Protein AF-A0A2E7UDS7-F1 (afdb_monomer_lite)

Secondary structure (DSSP, 8-state):
------S--HHHHHHHHHHHHHHHHHHHHS-----HHHHHHHHHHGGG-GGGHHHHHHHHHT------SHHHHHHHHHHHHHHHHHTTS---

pLDDT: mean 84.94, std 15.42, range [41.19, 97.12]

Radius of gyration: 15.14 Å; chains: 1; bounding box: 40×30×42 Å

Sequence (92 aa):
MKRFSHDEEPSARYFAYARLMNYLRTEIQDGADGFGPLWAATVRELRNYPEFADLTVLYLEEVTVTGTNKFDRVMEQELRETETFLLGLKND

Structure (mmCIF, N/CA/C/O backbone):
data_AF-A0A2E7UDS7-F1
#
_entry.id   AF-A0A2E7UDS7-F1
#
loop_
_atom_site.group_PDB
_atom_site.id
_atom_site.type_symbol
_atom_site.label_atom_id
_atom_site.label_alt_id
_atom_site.label_comp_id
_atom_site.label_asym_id
_atom_site.label_entity_id
_atom_site.label_seq_id
_atom_site.pdbx_PDB_ins_code
_atom_site.Cartn_x
_atom_site.Cartn_y
_atom_site.Cartn_z
_atom_site.occupancy
_atom_site.B_iso_or_equiv
_atom_site.auth_seq_id
_atom_site.auth_comp_id
_atom_site.auth_asym_id
_atom_site.auth_atom_id
_atom_site.pdbx_PDB_model_num
ATOM 1 N N . MET A 1 1 ? 23.620 15.384 -30.414 1.00 42.50 1 MET A N 1
ATOM 2 C CA . MET A 1 1 ? 22.697 15.251 -29.266 1.00 42.50 1 MET A CA 1
ATOM 3 C C . MET A 1 1 ? 21.630 14.236 -29.664 1.00 42.50 1 MET A C 1
ATOM 5 O O . MET A 1 1 ? 20.818 14.534 -30.530 1.00 42.50 1 MET A O 1
ATOM 9 N N . LYS A 1 2 ? 21.741 12.990 -29.189 1.00 41.19 2 LYS A N 1
ATOM 10 C CA . LYS A 1 2 ? 20.829 11.895 -29.560 1.00 41.19 2 LYS A CA 1
ATOM 11 C C . LYS A 1 2 ? 19.517 12.108 -28.795 1.00 41.19 2 LYS A C 1
ATOM 13 O O . LYS A 1 2 ? 19.547 12.164 -27.572 1.00 41.19 2 LYS A O 1
ATOM 18 N N . ARG A 1 3 ? 18.398 12.293 -29.502 1.00 48.03 3 ARG A N 1
ATOM 19 C CA . ARG A 1 3 ? 17.060 12.254 -28.897 1.00 48.03 3 ARG A CA 1
ATOM 20 C C . ARG A 1 3 ? 16.784 10.797 -28.540 1.00 48.03 3 ARG A C 1
ATOM 22 O O . ARG A 1 3 ? 16.614 9.984 -29.443 1.00 48.03 3 ARG A O 1
ATOM 29 N N . PHE A 1 4 ? 16.837 10.469 -27.256 1.00 47.47 4 PHE A N 1
ATOM 30 C CA . PHE A 1 4 ? 16.347 9.187 -26.765 1.00 47.47 4 PHE A CA 1
ATOM 31 C C . PHE A 1 4 ? 14.818 9.211 -26.845 1.00 47.47 4 PHE A C 1
ATOM 33 O O . PHE A 1 4 ? 14.200 10.209 -26.464 1.00 47.47 4 PHE A O 1
ATOM 40 N N . SER A 1 5 ? 14.227 8.168 -27.432 1.00 49.78 5 SER A N 1
ATOM 41 C CA . SER A 1 5 ? 12.785 7.950 -27.366 1.00 49.78 5 SER A CA 1
ATOM 42 C C . SER A 1 5 ? 12.391 7.776 -25.901 1.00 49.78 5 SER A C 1
ATOM 44 O O . SER A 1 5 ? 13.148 7.230 -25.103 1.00 49.78 5 SER A O 1
ATOM 46 N N . HIS A 1 6 ? 11.230 8.309 -25.542 1.00 48.09 6 HIS A N 1
ATOM 47 C CA . HIS A 1 6 ? 10.705 8.400 -24.179 1.00 48.09 6 HIS A CA 1
ATOM 48 C C . HIS A 1 6 ? 10.152 7.057 -23.662 1.00 48.09 6 HIS A C 1
ATOM 50 O O . HIS A 1 6 ? 9.286 7.038 -22.792 1.00 48.09 6 HIS A O 1
ATOM 56 N N . ASP A 1 7 ? 10.628 5.946 -24.222 1.00 46.75 7 ASP A N 1
ATOM 57 C CA . ASP A 1 7 ? 10.177 4.601 -23.889 1.00 46.75 7 ASP A CA 1
ATOM 58 C C . ASP A 1 7 ? 10.956 4.128 -22.655 1.00 46.75 7 ASP A C 1
ATOM 60 O O . ASP A 1 7 ? 12.031 3.542 -22.748 1.00 46.75 7 ASP A O 1
ATOM 64 N N . GLU A 1 8 ? 10.407 4.517 -21.502 1.00 54.22 8 GLU A N 1
ATOM 65 C CA . GLU A 1 8 ? 10.522 3.872 -20.191 1.00 54.22 8 GLU A CA 1
ATOM 66 C C . GLU A 1 8 ? 11.942 3.490 -19.747 1.00 54.22 8 GLU A C 1
ATOM 68 O O . GLU A 1 8 ? 12.359 2.335 -19.816 1.00 54.22 8 GLU A O 1
ATOM 73 N N . GLU A 1 9 ? 12.675 4.449 -19.168 1.00 59.16 9 GLU A N 1
ATOM 74 C CA . GLU A 1 9 ? 13.799 4.079 -18.307 1.00 59.16 9 GLU A CA 1
ATOM 75 C C . GLU A 1 9 ? 13.262 3.230 -17.135 1.00 59.16 9 GLU A C 1
ATOM 77 O O . GLU A 1 9 ? 12.411 3.718 -16.383 1.00 59.16 9 GLU A O 1
ATOM 82 N N . PRO A 1 10 ? 13.764 1.999 -16.907 1.00 60.12 10 PRO A N 1
ATOM 83 C CA . PRO A 1 10 ? 13.336 1.151 -15.787 1.00 60.12 10 PRO A CA 1
ATOM 84 C C . PRO A 1 10 ? 13.429 1.844 -14.415 1.00 60.12 10 PRO A C 1
ATOM 86 O O . PRO A 1 10 ? 12.685 1.530 -13.486 1.00 60.12 10 PRO A O 1
ATOM 89 N N . SER A 1 11 ? 14.312 2.840 -14.296 1.00 81.00 11 SER A N 1
ATOM 90 C CA . SER A 1 11 ? 14.452 3.701 -13.121 1.00 81.00 11 SER A CA 1
ATOM 91 C C . SER A 1 11 ? 13.196 4.537 -12.840 1.00 81.00 11 SER A C 1
ATOM 93 O O . SER A 1 11 ? 12.843 4.731 -11.678 1.00 81.00 11 SER A O 1
ATOM 95 N N . ALA A 1 12 ? 12.488 5.013 -13.867 1.00 87.88 12 ALA A N 1
ATOM 96 C CA . ALA A 1 12 ? 11.343 5.906 -13.714 1.00 87.88 12 ALA A CA 1
ATOM 97 C C . ALA A 1 12 ? 10.154 5.203 -13.047 1.00 87.88 12 ALA A C 1
ATOM 99 O O . ALA A 1 12 ? 9.553 5.764 -12.126 1.00 87.88 12 ALA A O 1
ATOM 100 N N . ARG A 1 13 ? 9.861 3.963 -13.464 1.00 92.38 13 ARG A N 1
ATOM 101 C CA . ARG A 1 13 ? 8.809 3.129 -12.861 1.00 92.38 13 ARG A CA 1
ATOM 102 C C . ARG A 1 13 ? 9.138 2.773 -11.416 1.00 92.38 13 ARG A C 1
ATOM 104 O O . ARG A 1 13 ? 8.296 2.965 -10.543 1.00 92.38 13 ARG A O 1
ATOM 111 N N . TYR A 1 14 ? 10.385 2.379 -11.147 1.00 93.44 14 TYR A N 1
ATOM 112 C CA . TYR A 1 14 ? 10.866 2.148 -9.783 1.00 93.44 14 TYR A CA 1
ATOM 113 C C . TYR A 1 14 ? 10.667 3.379 -8.886 1.00 93.44 14 TYR A C 1
ATOM 115 O O . TYR A 1 14 ? 10.109 3.269 -7.797 1.00 93.44 14 TYR A O 1
ATOM 123 N N . PHE A 1 15 ? 11.066 4.573 -9.340 1.00 94.56 15 PHE A N 1
ATOM 124 C CA . PHE A 1 15 ? 10.888 5.791 -8.546 1.00 94.56 15 PHE A CA 1
ATOM 125 C C . PHE A 1 15 ? 9.420 6.194 -8.388 1.00 94.56 15 PHE A C 1
ATOM 127 O O . PHE A 1 15 ? 9.068 6.792 -7.372 1.00 94.56 15 PHE A O 1
ATOM 134 N N . ALA A 1 16 ? 8.560 5.895 -9.364 1.00 95.62 16 ALA A N 1
ATOM 135 C CA . ALA A 1 16 ? 7.123 6.111 -9.236 1.00 95.62 16 ALA A CA 1
ATOM 136 C C . ALA A 1 16 ? 6.522 5.201 -8.159 1.00 95.62 16 ALA A C 1
ATOM 138 O O . ALA A 1 16 ? 5.914 5.715 -7.223 1.00 95.62 16 ALA A O 1
ATOM 139 N N . TYR A 1 17 ? 6.807 3.899 -8.215 1.00 96.44 17 TYR A N 1
ATOM 140 C CA . TYR A 1 17 ? 6.424 2.937 -7.182 1.00 96.44 17 TYR A CA 1
ATOM 141 C C . TYR A 1 17 ? 6.943 3.339 -5.792 1.00 96.44 17 TYR A C 1
ATOM 143 O O . TYR A 1 17 ? 6.179 3.414 -4.831 1.00 96.44 17 TYR A O 1
ATOM 151 N N . ALA A 1 18 ? 8.225 3.703 -5.686 1.00 95.69 18 ALA A N 1
ATOM 152 C CA . ALA A 1 18 ? 8.834 4.114 -4.422 1.00 95.69 18 ALA A CA 1
ATOM 153 C C . ALA A 1 18 ? 8.146 5.342 -3.799 1.00 95.69 18 ALA A C 1
ATOM 155 O O . ALA A 1 18 ? 8.056 5.442 -2.576 1.00 95.69 18 ALA A O 1
ATOM 156 N N . ARG A 1 19 ? 7.635 6.277 -4.615 1.00 95.88 19 ARG A N 1
ATOM 157 C CA . ARG A 1 19 ? 6.852 7.419 -4.115 1.00 95.88 19 ARG A CA 1
ATOM 158 C C . ARG A 1 19 ? 5.519 6.981 -3.508 1.00 95.88 19 ARG A C 1
ATOM 160 O O . ARG A 1 19 ? 5.165 7.510 -2.458 1.00 95.88 19 ARG A O 1
ATOM 167 N N . LEU A 1 20 ? 4.823 6.020 -4.121 1.00 96.12 20 LEU A N 1
ATOM 168 C CA . LEU A 1 20 ? 3.566 5.477 -3.589 1.00 96.12 20 LEU A CA 1
ATOM 169 C C . LEU A 1 20 ? 3.808 4.779 -2.246 1.00 96.12 20 LEU A C 1
ATOM 171 O O . LEU A 1 20 ? 3.151 5.097 -1.259 1.00 96.12 20 LEU A O 1
ATOM 175 N N . MET A 1 21 ? 4.817 3.907 -2.183 1.00 95.88 21 MET A N 1
ATOM 176 C CA . MET A 1 21 ? 5.171 3.187 -0.955 1.00 95.88 21 MET A CA 1
ATOM 177 C C . MET A 1 21 ? 5.604 4.125 0.172 1.00 95.88 21 MET A C 1
ATOM 179 O O . MET A 1 21 ? 5.198 3.944 1.317 1.00 95.88 21 MET A O 1
ATOM 183 N N . ASN A 1 22 ? 6.399 5.154 -0.139 1.00 93.62 22 ASN A N 1
ATOM 184 C CA . ASN A 1 22 ? 6.798 6.148 0.857 1.00 93.62 22 ASN A CA 1
ATOM 185 C C . ASN A 1 22 ? 5.599 6.930 1.392 1.00 93.62 22 ASN A C 1
ATOM 187 O O . ASN A 1 22 ? 5.523 7.133 2.599 1.00 93.62 22 ASN A O 1
ATOM 191 N N . TYR A 1 23 ? 4.662 7.330 0.527 1.00 92.88 23 TYR A N 1
ATOM 192 C CA . TYR A 1 23 ? 3.433 7.985 0.968 1.00 92.88 23 TYR A CA 1
ATOM 193 C C . TYR A 1 23 ? 2.634 7.082 1.920 1.00 92.88 23 TYR A C 1
ATOM 195 O O . TYR A 1 23 ? 2.351 7.494 3.041 1.00 92.88 23 TYR A O 1
ATOM 203 N N . LEU A 1 24 ? 2.353 5.834 1.526 1.00 92.31 24 LEU A N 1
ATOM 204 C CA . LEU A 1 24 ? 1.596 4.891 2.361 1.00 92.31 24 LEU A CA 1
ATOM 205 C C . LEU A 1 24 ? 2.284 4.637 3.710 1.00 92.31 24 LEU A C 1
ATOM 207 O O . LEU A 1 24 ? 1.635 4.669 4.756 1.00 92.31 24 LEU A O 1
ATOM 211 N N . ARG A 1 25 ? 3.610 4.448 3.703 1.00 91.25 25 ARG A N 1
ATOM 212 C CA . ARG A 1 25 ? 4.409 4.262 4.920 1.00 91.25 25 ARG A CA 1
ATOM 213 C C . ARG A 1 25 ? 4.329 5.475 5.841 1.00 91.25 25 ARG A C 1
ATOM 215 O O . ARG A 1 25 ? 4.154 5.290 7.040 1.00 91.25 25 ARG A O 1
ATOM 222 N N . THR A 1 26 ? 4.474 6.684 5.305 1.00 89.38 26 THR A N 1
ATOM 223 C CA . THR A 1 26 ? 4.408 7.924 6.087 1.00 89.38 26 THR A CA 1
ATOM 224 C C . THR A 1 26 ? 3.029 8.114 6.713 1.00 89.38 26 THR A 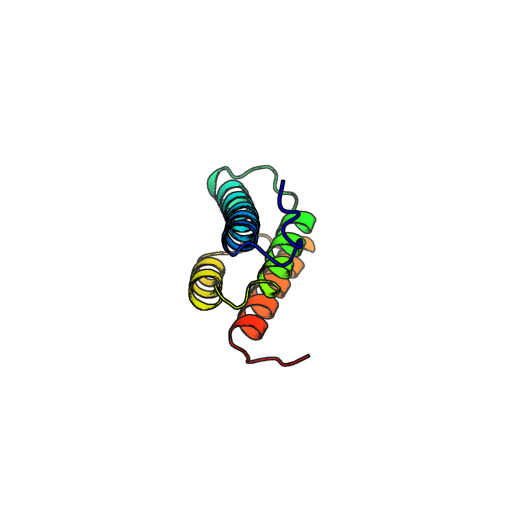C 1
ATOM 226 O O . THR A 1 26 ? 2.956 8.389 7.906 1.00 89.38 26 THR A O 1
ATOM 229 N N . GLU A 1 27 ? 1.947 7.884 5.964 1.00 87.31 27 GLU A N 1
ATOM 230 C CA . GLU A 1 27 ? 0.585 8.009 6.506 1.00 87.31 27 GLU A CA 1
ATOM 231 C C . GLU A 1 27 ? 0.340 7.036 7.674 1.00 87.31 27 GLU A C 1
ATOM 233 O O . GLU A 1 27 ? -0.285 7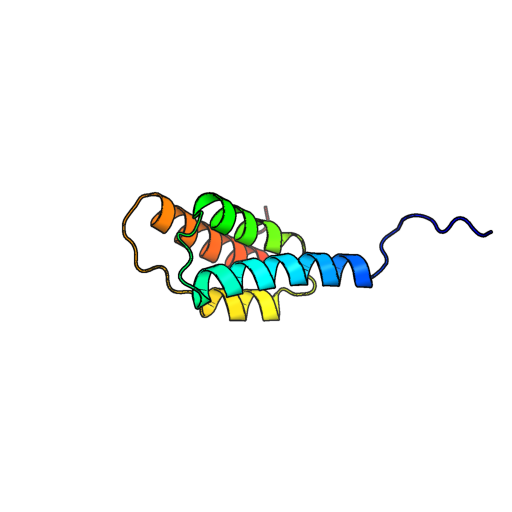.412 8.663 1.00 87.31 27 GLU A O 1
ATOM 238 N N . ILE A 1 28 ? 0.872 5.807 7.603 1.00 82.69 28 ILE A N 1
ATOM 239 C CA . ILE A 1 28 ? 0.743 4.811 8.682 1.00 82.69 28 ILE A CA 1
ATOM 240 C C . ILE A 1 28 ? 1.635 5.149 9.885 1.00 82.69 28 ILE A C 1
ATOM 242 O O . ILE A 1 28 ? 1.196 5.026 11.027 1.00 82.69 28 ILE A O 1
ATOM 246 N N . GLN A 1 29 ? 2.896 5.527 9.653 1.00 82.56 29 GLN A N 1
ATOM 247 C CA . GLN A 1 29 ? 3.875 5.727 10.729 1.00 82.56 29 GLN A CA 1
ATOM 248 C C . GLN A 1 29 ? 3.659 7.022 11.500 1.00 82.56 29 GLN A C 1
ATOM 250 O O . GLN A 1 29 ? 3.751 7.025 12.728 1.00 82.56 29 GLN A O 1
ATOM 255 N N . ASP A 1 30 ? 3.381 8.108 10.789 1.00 77.69 30 ASP A N 1
ATOM 256 C CA . ASP A 1 30 ? 3.330 9.433 11.398 1.00 77.69 30 ASP A CA 1
ATOM 257 C C . ASP A 1 30 ? 1.933 9.752 11.941 1.00 77.69 30 ASP A C 1
ATOM 259 O O . ASP A 1 30 ? 1.739 10.806 12.548 1.00 77.69 30 ASP A O 1
ATOM 263 N N . GLY A 1 31 ? 0.962 8.844 11.746 1.00 63.91 31 GLY A N 1
ATOM 264 C CA . GLY A 1 31 ? -0.423 9.032 12.174 1.00 63.91 31 GLY A CA 1
ATOM 265 C C . GLY A 1 31 ? -0.990 10.350 11.660 1.00 63.91 31 GLY A C 1
ATOM 266 O O . GLY A 1 31 ? -1.763 10.998 12.366 1.00 63.91 31 GLY A O 1
ATOM 267 N N . ALA A 1 32 ? -0.535 10.780 10.477 1.00 62.47 32 ALA A N 1
ATOM 268 C CA . ALA A 1 32 ? -0.999 12.005 9.857 1.00 62.47 32 ALA A CA 1
ATOM 269 C C . ALA A 1 32 ? -2.528 11.947 9.765 1.00 62.47 32 ALA A C 1
ATOM 271 O O . ALA A 1 32 ? -3.095 10.867 9.592 1.00 62.47 32 ALA A O 1
ATOM 272 N N . ASP A 1 33 ? -3.195 13.104 9.825 1.00 61.62 33 ASP A N 1
ATOM 273 C CA . ASP A 1 33 ? -4.661 13.228 9.716 1.00 61.62 33 ASP A CA 1
ATOM 274 C C . ASP A 1 33 ? -5.244 12.664 8.399 1.00 61.62 33 ASP A C 1
ATOM 276 O O . ASP A 1 33 ? -6.437 12.809 8.140 1.00 61.62 33 ASP A O 1
ATOM 280 N N . GLY A 1 34 ? -4.412 12.027 7.568 1.00 64.75 34 GLY A N 1
ATOM 281 C CA . GLY A 1 34 ? -4.768 10.817 6.847 1.00 64.75 34 GLY A CA 1
ATOM 282 C C . GLY A 1 34 ? -5.901 11.047 5.878 1.00 64.75 34 GLY A C 1
ATOM 283 O O . GLY A 1 34 ? -7.074 10.837 6.198 1.00 64.75 34 GLY A O 1
ATOM 284 N N . PHE A 1 35 ? -5.574 11.454 4.654 1.00 79.62 35 PHE A N 1
ATOM 285 C CA . PHE A 1 35 ? -6.609 11.632 3.646 1.00 79.62 35 PHE A CA 1
ATOM 286 C C . PHE A 1 35 ? -7.014 10.264 3.081 1.00 79.62 35 PHE A C 1
ATOM 288 O O . PHE A 1 35 ? -6.561 9.859 2.014 1.00 79.62 35 PHE A O 1
ATOM 295 N N . GLY A 1 36 ? -7.896 9.558 3.800 1.00 83.25 36 GLY A N 1
ATOM 296 C CA . GLY A 1 36 ? -8.375 8.208 3.467 1.00 83.25 36 GLY A CA 1
ATOM 297 C C . GLY A 1 36 ? -8.737 7.983 1.987 1.00 83.25 36 GLY A C 1
ATOM 298 O O . GLY A 1 36 ? -8.362 6.951 1.434 1.00 83.25 36 GLY A O 1
ATOM 299 N N . PRO A 1 37 ? -9.385 8.936 1.284 1.00 87.31 37 PRO A N 1
ATOM 300 C CA . PRO A 1 37 ? -9.592 8.843 -0.162 1.00 87.31 37 PRO A CA 1
ATOM 301 C C . PRO A 1 37 ? -8.306 8.763 -0.996 1.00 87.31 37 PRO A C 1
ATOM 303 O O . PRO A 1 37 ? -8.244 7.977 -1.940 1.00 87.31 37 PRO A O 1
ATOM 306 N N . LEU A 1 38 ? -7.288 9.568 -0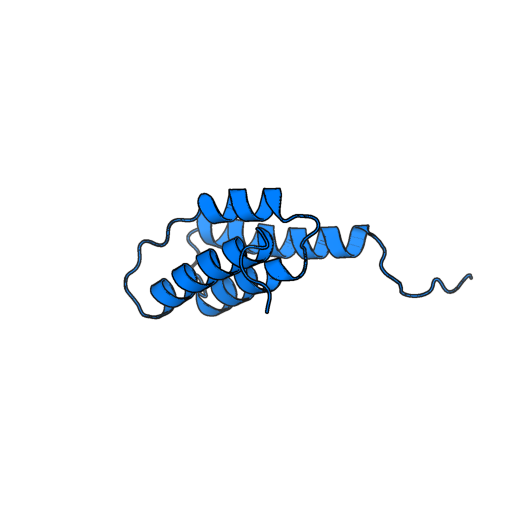.678 1.00 89.62 38 LEU A N 1
ATOM 307 C CA . LEU A 1 38 ? -5.997 9.527 -1.369 1.00 89.62 38 LEU A CA 1
ATOM 308 C C . LEU A 1 38 ? -5.226 8.261 -1.013 1.00 89.62 38 LEU A C 1
ATOM 310 O O . LEU A 1 38 ? -4.604 7.669 -1.891 1.00 89.62 38 LEU A O 1
ATOM 314 N N . TRP A 1 39 ? -5.324 7.805 0.233 1.00 91.06 39 TRP A N 1
ATOM 315 C CA . TRP A 1 39 ? -4.767 6.525 0.649 1.00 91.06 39 TRP A CA 1
ATOM 316 C C . TRP A 1 39 ? -5.359 5.367 -0.168 1.00 91.06 39 TRP A C 1
ATOM 318 O O . TRP A 1 39 ? -4.625 4.629 -0.822 1.00 91.06 39 TRP A O 1
ATOM 328 N N . ALA A 1 40 ? -6.690 5.291 -0.253 1.00 92.56 40 ALA A N 1
ATOM 329 C CA . ALA A 1 40 ? -7.402 4.297 -1.057 1.00 92.56 40 ALA A CA 1
ATOM 330 C C . ALA A 1 40 ? -7.035 4.374 -2.553 1.00 92.56 40 ALA A C 1
ATOM 332 O O . ALA A 1 40 ? -6.772 3.353 -3.189 1.00 92.56 40 ALA A O 1
ATOM 333 N N . ALA A 1 41 ? -6.960 5.583 -3.120 1.00 94.25 41 ALA A N 1
ATOM 334 C CA . ALA A 1 41 ? -6.527 5.779 -4.503 1.00 94.25 41 ALA A CA 1
ATOM 335 C C . ALA A 1 41 ? -5.073 5.331 -4.729 1.00 94.25 41 ALA A C 1
ATOM 337 O O . ALA A 1 41 ? -4.766 4.751 -5.767 1.00 94.25 41 ALA A O 1
ATOM 338 N N . THR A 1 42 ? -4.196 5.558 -3.750 1.00 95.69 42 THR A N 1
ATOM 339 C CA . THR A 1 42 ? -2.790 5.149 -3.819 1.00 95.69 42 THR A CA 1
ATOM 340 C C . THR A 1 42 ? -2.655 3.630 -3.780 1.00 95.69 42 THR A C 1
ATOM 342 O O . THR A 1 42 ? -1.906 3.072 -4.575 1.00 95.69 42 THR A O 1
ATOM 345 N N . VAL A 1 43 ? -3.425 2.945 -2.928 1.00 96.50 43 VAL A N 1
ATOM 346 C CA . VAL A 1 43 ? -3.470 1.473 -2.906 1.00 96.50 43 VAL A CA 1
ATOM 347 C C . VAL A 1 43 ? -3.977 0.904 -4.228 1.00 96.50 43 VAL A C 1
ATOM 349 O O . VAL A 1 43 ? -3.448 -0.094 -4.712 1.00 96.50 43 VAL A O 1
ATOM 352 N N . ARG A 1 44 ? -4.967 1.541 -4.859 1.00 96.50 44 ARG A N 1
ATOM 353 C CA . ARG A 1 44 ? -5.437 1.130 -6.187 1.00 96.50 44 ARG A CA 1
ATOM 354 C C . ARG A 1 44 ? -4.359 1.291 -7.261 1.00 96.50 44 ARG A C 1
ATOM 356 O O . ARG A 1 44 ? -4.219 0.420 -8.115 1.00 96.50 44 ARG A O 1
ATOM 363 N N . GLU A 1 45 ? -3.593 2.377 -7.208 1.00 97.12 45 GLU A N 1
ATOM 364 C CA . GLU A 1 45 ? -2.527 2.682 -8.172 1.00 97.12 45 GLU A CA 1
ATOM 365 C C . GLU A 1 45 ? -1.401 1.633 -8.164 1.00 97.12 45 GLU A C 1
ATOM 367 O O . GLU A 1 45 ? -0.775 1.394 -9.196 1.00 97.12 45 GLU A O 1
ATOM 372 N N . LEU A 1 46 ? -1.180 0.935 -7.044 1.00 97.12 46 LEU A N 1
ATOM 373 C CA . LEU A 1 46 ? -0.186 -0.143 -6.956 1.00 97.12 46 LEU A CA 1
ATOM 374 C C . LEU A 1 46 ? -0.444 -1.288 -7.954 1.00 97.12 46 LEU A C 1
ATOM 376 O O . LEU A 1 46 ? 0.503 -1.951 -8.374 1.00 97.12 46 LEU A O 1
ATOM 380 N N . ARG A 1 47 ? -1.692 -1.472 -8.414 1.00 96.50 47 ARG A N 1
ATOM 381 C CA . ARG A 1 47 ? -2.055 -2.449 -9.461 1.00 96.50 47 ARG A CA 1
ATOM 382 C C . ARG A 1 47 ? -1.315 -2.205 -10.783 1.00 96.50 47 ARG A C 1
ATOM 384 O O . ARG A 1 47 ? -1.122 -3.143 -11.549 1.00 96.50 47 ARG A O 1
ATOM 391 N N . ASN A 1 48 ? -0.856 -0.976 -11.036 1.00 96.06 48 ASN A N 1
ATOM 392 C CA . ASN A 1 48 ? -0.100 -0.621 -12.240 1.00 96.06 48 ASN A CA 1
ATOM 393 C C . ASN A 1 48 ? 1.371 -1.068 -12.205 1.00 96.06 48 ASN A C 1
ATOM 395 O O . ASN A 1 48 ? 2.078 -0.853 -13.192 1.00 96.06 48 ASN A O 1
ATOM 399 N N . TYR A 1 49 ? 1.838 -1.675 -11.107 1.00 95.94 49 TYR A N 1
ATOM 400 C CA . TYR A 1 49 ? 3.227 -2.110 -10.918 1.00 95.94 49 TYR A CA 1
ATOM 401 C C . TYR A 1 49 ? 3.328 -3.613 -10.586 1.00 95.94 49 TYR A C 1
ATOM 403 O O . TYR A 1 49 ? 3.854 -3.980 -9.530 1.00 95.94 49 TYR A O 1
ATOM 411 N N . PRO A 1 50 ? 2.834 -4.508 -11.466 1.00 94.25 50 PRO A N 1
ATOM 412 C CA . PRO A 1 50 ? 2.834 -5.953 -11.220 1.00 94.25 50 PRO A CA 1
ATOM 413 C C . PRO A 1 50 ? 4.244 -6.541 -11.059 1.00 94.25 50 PRO A C 1
ATOM 415 O O . PRO A 1 50 ? 4.405 -7.581 -10.427 1.00 94.25 50 PRO A O 1
ATOM 418 N N . GLU A 1 51 ? 5.286 -5.873 -11.564 1.00 94.19 51 GLU A N 1
ATOM 419 C CA . GLU A 1 51 ? 6.683 -6.266 -11.354 1.00 94.19 51 GLU A CA 1
ATOM 420 C C . GLU A 1 51 ? 7.127 -6.235 -9.875 1.00 94.19 51 GLU A C 1
ATOM 422 O O . GLU A 1 51 ? 8.155 -6.81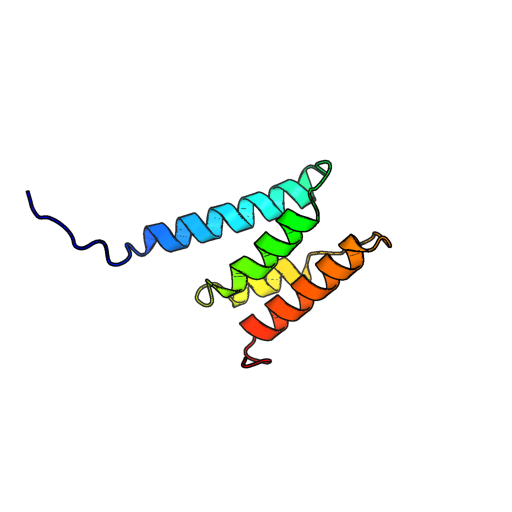9 -9.534 1.00 94.19 51 GLU A O 1
ATOM 427 N N . PHE A 1 52 ? 6.355 -5.583 -8.997 1.00 96.06 52 PHE A N 1
ATOM 428 C CA . PHE A 1 52 ? 6.588 -5.516 -7.551 1.00 96.06 52 PHE A CA 1
ATOM 429 C C . PHE A 1 52 ? 5.474 -6.195 -6.735 1.00 96.06 52 PHE A C 1
ATOM 431 O O . PHE A 1 52 ? 5.332 -5.903 -5.545 1.00 96.06 52 PHE A O 1
ATOM 438 N N . ALA A 1 53 ? 4.686 -7.084 -7.353 1.00 95.94 53 ALA A N 1
ATOM 439 C CA . ALA A 1 53 ? 3.512 -7.711 -6.741 1.00 95.94 53 ALA A CA 1
ATOM 440 C C . ALA A 1 53 ? 3.818 -8.375 -5.389 1.00 95.94 53 ALA A C 1
ATOM 442 O O . ALA A 1 53 ? 3.178 -8.027 -4.402 1.00 95.94 53 ALA A O 1
ATOM 443 N N . ASP A 1 54 ? 4.831 -9.244 -5.312 1.00 95.50 54 ASP A N 1
ATOM 444 C CA . ASP A 1 54 ? 5.168 -9.980 -4.082 1.00 95.50 54 ASP A CA 1
ATOM 445 C C . ASP A 1 54 ? 5.442 -9.041 -2.896 1.00 95.50 54 ASP A C 1
ATOM 447 O O . ASP A 1 54 ? 4.909 -9.219 -1.804 1.00 95.50 54 ASP A O 1
ATOM 451 N N . LEU A 1 55 ? 6.251 -8.000 -3.121 1.00 95.38 55 LEU A N 1
ATOM 452 C CA . LEU A 1 55 ? 6.597 -7.018 -2.088 1.00 95.38 55 LEU A CA 1
ATOM 453 C C . LEU A 1 55 ? 5.405 -6.137 -1.718 1.00 95.38 55 LEU A C 1
ATOM 455 O O . LEU A 1 55 ? 5.266 -5.738 -0.564 1.00 95.38 55 LEU A O 1
ATOM 459 N N . THR A 1 56 ? 4.563 -5.826 -2.700 1.00 96.94 56 THR A N 1
ATOM 460 C CA . THR A 1 56 ? 3.355 -5.035 -2.488 1.00 96.94 56 THR A CA 1
ATOM 461 C C . THR A 1 56 ? 2.359 -5.805 -1.634 1.00 96.94 56 THR A C 1
ATOM 463 O O . THR A 1 56 ? 1.895 -5.271 -0.636 1.00 96.94 56 THR A O 1
ATOM 466 N N . VAL A 1 57 ? 2.062 -7.059 -1.983 1.00 96.31 57 VAL A N 1
ATOM 467 C CA . VAL A 1 57 ? 1.117 -7.906 -1.242 1.00 96.31 57 VAL A CA 1
ATOM 468 C C . VAL A 1 57 ? 1.571 -8.071 0.205 1.00 96.31 57 VAL A C 1
ATOM 470 O O . VAL A 1 57 ? 0.788 -7.790 1.104 1.00 96.31 57 VAL A O 1
ATOM 473 N N . LEU A 1 58 ? 2.848 -8.400 0.438 1.00 95.50 58 LEU A N 1
ATOM 474 C CA . LEU A 1 58 ? 3.389 -8.514 1.798 1.00 95.50 58 LEU A CA 1
ATOM 475 C C . LEU A 1 58 ? 3.206 -7.228 2.612 1.00 95.50 58 LEU A C 1
ATOM 477 O O . LEU A 1 58 ? 2.867 -7.286 3.788 1.00 95.50 58 LEU A O 1
ATOM 481 N N . TYR A 1 59 ? 3.414 -6.062 1.996 1.00 94.62 59 TYR A N 1
ATOM 482 C CA . TYR A 1 59 ? 3.191 -4.787 2.671 1.00 94.62 59 TYR A CA 1
ATOM 483 C C . TYR A 1 59 ? 1.711 -4.546 2.993 1.00 94.62 59 TYR A C 1
ATOM 485 O O . TYR A 1 59 ? 1.400 -4.083 4.087 1.00 94.62 59 TYR A O 1
ATOM 493 N N . LEU A 1 60 ? 0.802 -4.842 2.059 1.00 94.50 60 LEU A N 1
ATOM 494 C CA . LEU A 1 60 ? -0.639 -4.650 2.256 1.00 94.50 60 LEU A CA 1
ATOM 495 C C . LEU A 1 60 ? -1.189 -5.564 3.364 1.00 94.50 60 LEU A C 1
ATOM 497 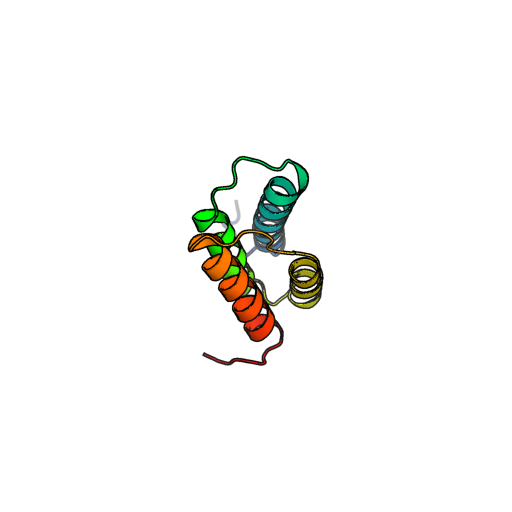O O . LEU A 1 60 ? -1.971 -5.090 4.187 1.00 94.50 60 LEU A O 1
ATOM 501 N N . GLU A 1 61 ? -0.693 -6.801 3.468 1.00 93.50 61 GLU A N 1
ATOM 502 C CA . GLU A 1 61 ? -1.054 -7.752 4.530 1.00 93.50 61 GLU A CA 1
ATOM 503 C C . GLU A 1 61 ? -0.658 -7.268 5.940 1.00 93.50 61 GLU A C 1
ATOM 505 O O . GLU A 1 61 ? -1.285 -7.654 6.931 1.00 93.50 61 GLU A O 1
ATOM 510 N N . GLU A 1 62 ? 0.356 -6.403 6.058 1.00 92.38 62 GLU A N 1
ATOM 511 C CA . GLU A 1 62 ? 0.751 -5.786 7.332 1.00 92.38 62 GLU A CA 1
ATOM 512 C C . GLU A 1 62 ? -0.168 -4.619 7.745 1.00 92.38 62 GLU A C 1
ATOM 514 O O . GLU A 1 62 ? -0.154 -4.188 8.905 1.00 92.38 62 GLU A O 1
ATOM 519 N N . VAL A 1 63 ? -0.991 -4.092 6.830 1.00 90.56 63 VAL A N 1
ATOM 520 C CA . VAL A 1 63 ? -1.868 -2.948 7.103 1.00 90.56 63 VAL A CA 1
ATOM 521 C C . VAL A 1 63 ? -3.144 -3.398 7.811 1.00 90.56 63 VAL A C 1
ATOM 523 O O . VAL A 1 63 ? -3.944 -4.169 7.292 1.00 90.56 63 VAL A O 1
ATOM 526 N N . THR A 1 64 ? -3.400 -2.831 8.993 1.00 87.56 64 THR A N 1
ATOM 527 C CA . THR A 1 64 ? -4.658 -3.032 9.728 1.00 87.56 64 THR A CA 1
ATOM 528 C C . THR A 1 64 ? -5.497 -1.758 9.727 1.00 87.56 64 THR A C 1
ATOM 530 O O . THR A 1 64 ? -5.081 -0.733 10.267 1.00 87.56 64 THR A O 1
ATOM 533 N N . VAL A 1 65 ? -6.715 -1.829 9.187 1.00 86.88 65 VAL A N 1
ATOM 534 C CA . VAL A 1 65 ? -7.713 -0.757 9.307 1.00 86.88 65 VAL A CA 1
ATOM 535 C C . VAL A 1 65 ? -8.496 -0.957 10.607 1.00 86.88 65 VAL A C 1
ATOM 537 O O . VAL A 1 65 ? -9.087 -2.009 10.827 1.00 86.88 65 VAL A O 1
ATOM 540 N N . THR A 1 66 ? -8.473 0.033 11.503 1.00 83.88 66 THR A N 1
ATOM 541 C CA . THR A 1 66 ? -9.087 -0.063 12.847 1.00 83.88 66 THR A CA 1
ATOM 542 C C . THR A 1 66 ? -10.328 0.815 13.029 1.00 83.88 66 THR A C 1
ATOM 544 O O . THR A 1 66 ? -11.018 0.714 14.046 1.00 83.88 66 THR A O 1
ATOM 547 N N . GLY A 1 67 ? -10.622 1.688 12.064 1.00 82.06 67 GLY A N 1
ATOM 548 C CA . GLY A 1 67 ? -11.786 2.566 12.092 1.00 82.06 67 GLY A CA 1
ATOM 549 C C . GLY A 1 67 ? -13.091 1.866 11.682 1.00 82.06 67 GLY A C 1
ATOM 550 O O . GLY A 1 67 ? -13.116 0.702 11.296 1.00 82.06 67 GLY A O 1
ATOM 551 N N . THR A 1 68 ? -14.216 2.577 11.792 1.00 84.12 68 THR A N 1
ATOM 552 C CA . THR A 1 68 ? -15.562 2.052 11.467 1.00 84.12 68 THR A CA 1
ATOM 553 C C . THR A 1 68 ? -16.396 2.971 10.567 1.00 84.12 68 THR A C 1
ATOM 555 O O . THR A 1 68 ? -17.566 2.686 10.276 1.00 84.12 68 THR A O 1
ATOM 558 N N . ASN A 1 69 ? -15.819 4.084 10.117 1.00 86.62 69 ASN A N 1
ATOM 559 C CA . ASN A 1 69 ? -16.457 5.036 9.225 1.00 86.62 69 ASN A CA 1
ATOM 560 C C . ASN A 1 69 ? -16.542 4.477 7.784 1.00 86.62 69 ASN A C 1
ATOM 562 O O . ASN A 1 69 ? -16.089 3.376 7.471 1.00 86.62 69 ASN A O 1
ATOM 566 N N . LYS A 1 70 ? -17.192 5.218 6.878 1.00 88.19 70 LYS A N 1
ATOM 567 C CA . LYS A 1 70 ? -17.383 4.761 5.488 1.00 88.19 70 LYS A CA 1
ATOM 568 C C . LYS A 1 70 ? -16.070 4.643 4.711 1.00 88.19 70 LYS A C 1
ATOM 570 O O . LYS A 1 70 ? -15.974 3.765 3.863 1.00 88.19 70 LYS A O 1
ATOM 575 N N . PHE A 1 71 ? -15.103 5.514 4.977 1.00 85.19 71 PHE A N 1
ATOM 576 C CA . PHE A 1 71 ? -13.798 5.475 4.325 1.00 85.19 71 PHE A CA 1
ATOM 577 C C . PHE A 1 71 ? -12.952 4.310 4.823 1.00 85.19 71 PHE A C 1
ATOM 579 O O . PHE A 1 71 ? -12.283 3.697 4.004 1.00 85.19 71 PHE A O 1
ATOM 586 N N . ASP A 1 72 ? -13.073 3.922 6.093 1.00 86.81 72 ASP A N 1
ATOM 587 C CA . ASP A 1 72 ? -12.416 2.720 6.623 1.00 86.81 72 ASP A CA 1
ATOM 588 C C . ASP A 1 72 ? -12.818 1.473 5.824 1.00 86.81 72 ASP A C 1
ATOM 590 O O . ASP A 1 72 ? -11.965 0.727 5.353 1.00 86.81 72 ASP A O 1
ATOM 594 N N . ARG A 1 73 ? -14.115 1.322 5.528 1.00 90.12 73 ARG A N 1
ATOM 595 C CA . ARG A 1 73 ? -14.617 0.221 4.683 1.00 90.12 73 ARG A CA 1
ATOM 596 C C . ARG A 1 73 ? -14.091 0.275 3.251 1.00 90.12 73 ARG A C 1
ATOM 598 O O . ARG A 1 73 ? -13.858 -0.764 2.647 1.00 90.12 73 ARG A O 1
ATOM 605 N N . VAL A 1 74 ? -13.937 1.478 2.695 1.00 91.88 74 VAL A N 1
ATOM 606 C CA . VAL A 1 74 ? -13.360 1.659 1.354 1.00 91.88 74 VAL A CA 1
ATOM 607 C C . VAL A 1 74 ? -11.885 1.268 1.359 1.00 91.88 74 VAL A C 1
ATOM 609 O O . VAL A 1 74 ? -11.448 0.583 0.443 1.00 91.88 74 VAL A O 1
ATOM 612 N N . MET A 1 75 ? -11.128 1.640 2.393 1.00 91.25 75 MET A N 1
ATOM 613 C CA . MET A 1 75 ? -9.724 1.244 2.527 1.00 91.25 75 MET A CA 1
ATOM 614 C C . MET A 1 75 ? -9.580 -0.276 2.639 1.00 91.25 75 MET A C 1
ATOM 616 O O . MET A 1 75 ? -8.797 -0.859 1.897 1.00 91.25 75 MET A O 1
ATOM 620 N N . GLU A 1 76 ? -10.380 -0.929 3.490 1.00 92.56 76 GLU A N 1
ATOM 621 C CA . GLU A 1 76 ? -10.409 -2.397 3.595 1.00 92.56 76 GLU A CA 1
ATOM 622 C C . GLU A 1 76 ? -10.727 -3.073 2.256 1.00 92.56 76 GLU A C 1
ATOM 624 O O . GLU A 1 76 ? -10.133 -4.096 1.912 1.00 92.56 76 GLU A O 1
ATOM 629 N N . GLN A 1 77 ? -11.673 -2.513 1.499 1.00 94.44 77 GLN A N 1
ATOM 630 C CA . GLN A 1 77 ? -12.038 -3.038 0.191 1.00 94.44 77 GLN A CA 1
ATOM 631 C C . GLN A 1 77 ? -10.897 -2.876 -0.821 1.00 94.44 77 GLN A C 1
ATOM 633 O O . GLN A 1 77 ? -10.564 -3.842 -1.503 1.00 94.44 77 GLN A O 1
ATOM 638 N N . GLU A 1 78 ? -10.275 -1.697 -0.910 1.00 95.38 78 GLU A N 1
ATOM 639 C CA . GLU A 1 78 ? -9.177 -1.463 -1.857 1.00 95.38 78 GLU A CA 1
ATOM 640 C C . GLU A 1 78 ? -7.943 -2.311 -1.542 1.00 95.38 78 GLU A C 1
ATOM 642 O O . GLU A 1 78 ? -7.320 -2.804 -2.481 1.00 95.38 78 GLU A O 1
ATOM 647 N N . LEU A 1 79 ? -7.627 -2.532 -0.258 1.00 95.25 79 LEU A N 1
ATOM 648 C CA . LEU A 1 79 ? -6.581 -3.468 0.173 1.00 95.25 79 LEU A CA 1
ATOM 649 C C . LEU A 1 79 ? -6.822 -4.858 -0.426 1.00 95.25 79 LEU A C 1
ATOM 651 O O . LEU A 1 79 ? -6.023 -5.344 -1.227 1.00 95.25 79 LEU A O 1
ATOM 655 N N . ARG A 1 80 ? -7.987 -5.447 -0.125 1.00 94.94 80 ARG A N 1
ATOM 656 C CA . ARG A 1 80 ? -8.348 -6.799 -0.580 1.00 94.94 80 ARG A CA 1
ATOM 657 C C . ARG A 1 80 ? -8.398 -6.912 -2.097 1.00 94.94 80 ARG A C 1
ATOM 659 O O . ARG A 1 80 ? -7.961 -7.913 -2.661 1.00 94.94 80 ARG A O 1
ATOM 666 N N . GLU A 1 81 ? -8.966 -5.918 -2.775 1.00 96.12 81 GLU A N 1
ATOM 667 C CA . GLU A 1 81 ? -9.072 -5.929 -4.233 1.00 96.12 81 GLU A CA 1
ATOM 668 C C . GLU A 1 81 ? -7.705 -5.796 -4.908 1.00 96.12 81 GLU A C 1
ATOM 670 O O . GLU A 1 81 ? -7.456 -6.486 -5.897 1.00 96.12 81 GLU A O 1
ATOM 675 N N . THR A 1 82 ? -6.810 -4.959 -4.375 1.00 96.62 82 THR A N 1
ATOM 676 C CA . THR A 1 82 ? -5.445 -4.825 -4.895 1.00 96.62 82 THR A CA 1
ATOM 677 C C . THR A 1 82 ? -4.636 -6.098 -4.670 1.00 96.62 82 THR A C 1
ATOM 679 O O . THR A 1 82 ? -4.007 -6.566 -5.617 1.00 96.62 82 THR A O 1
ATOM 682 N N . GLU A 1 83 ? -4.695 -6.706 -3.483 1.00 95.69 83 GLU A N 1
ATOM 683 C CA . GLU A 1 83 ? -4.052 -8.001 -3.214 1.00 95.69 83 GLU A CA 1
ATOM 684 C C . GLU A 1 83 ? -4.554 -9.083 -4.176 1.00 95.69 83 GLU A C 1
ATOM 686 O O . GLU A 1 83 ? -3.768 -9.751 -4.843 1.00 95.69 83 GLU A O 1
ATOM 691 N N . THR A 1 84 ? -5.878 -9.207 -4.316 1.00 94.31 84 THR A N 1
ATOM 692 C CA . THR A 1 84 ? -6.505 -10.199 -5.202 1.00 94.31 84 THR A CA 1
ATOM 693 C C . THR A 1 84 ? -6.068 -10.009 -6.658 1.00 94.31 84 THR A C 1
ATOM 69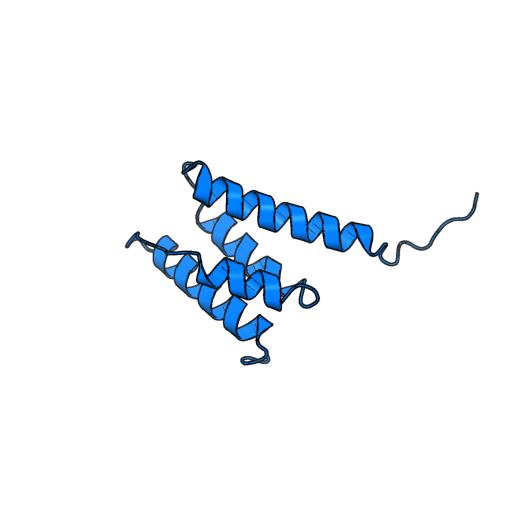5 O O . THR A 1 84 ? -5.793 -10.989 -7.353 1.00 94.31 84 THR A O 1
ATOM 698 N N . PHE A 1 85 ? -6.001 -8.759 -7.124 1.00 95.50 85 PHE A N 1
ATOM 699 C CA . PHE A 1 85 ? -5.545 -8.428 -8.473 1.00 95.50 85 PHE A CA 1
ATOM 700 C C . PHE A 1 85 ? -4.072 -8.806 -8.678 1.00 95.50 85 PHE A C 1
ATOM 702 O O . PHE A 1 85 ? -3.741 -9.491 -9.643 1.00 95.50 85 PHE A O 1
ATOM 709 N N . LEU A 1 86 ? -3.190 -8.410 -7.756 1.00 94.31 86 LEU A N 1
ATOM 710 C CA . LEU A 1 86 ? -1.747 -8.655 -7.863 1.00 94.31 86 LEU A CA 1
ATOM 711 C C . LEU A 1 86 ? -1.382 -10.141 -7.743 1.00 94.31 86 LEU A C 1
ATOM 713 O O . LEU A 1 86 ? -0.431 -10.584 -8.379 1.00 94.31 86 LEU A O 1
ATOM 717 N N . LEU A 1 87 ? -2.169 -10.924 -7.000 1.00 93.12 87 LEU A N 1
ATOM 718 C CA . LEU A 1 87 ? -2.043 -12.384 -6.934 1.00 93.12 87 LEU A CA 1
ATOM 719 C C . LEU A 1 87 ? -2.605 -13.104 -8.176 1.00 93.12 87 LEU A C 1
ATOM 721 O O . LEU A 1 87 ? -2.534 -14.330 -8.258 1.00 93.12 87 LEU A O 1
ATOM 725 N N . GLY A 1 88 ? -3.195 -12.377 -9.132 1.00 89.38 88 GLY A N 1
ATOM 726 C CA . GLY A 1 88 ? -3.815 -12.956 -10.327 1.00 89.38 88 GLY A CA 1
ATOM 727 C C . GLY A 1 88 ? -5.091 -13.757 -10.037 1.00 89.38 88 GLY A C 1
ATOM 728 O O . GLY A 1 88 ? -5.497 -14.594 -10.842 1.00 89.38 88 GLY A O 1
ATOM 729 N N . LEU A 1 89 ? -5.727 -13.527 -8.883 1.00 79.31 89 LEU A N 1
ATOM 730 C CA . LEU A 1 89 ? -6.954 -14.215 -8.458 1.00 79.31 89 LEU A CA 1
ATOM 731 C C . LEU A 1 89 ? -8.225 -13.558 -9.017 1.00 79.31 89 LEU A C 1
ATOM 733 O O . LEU A 1 89 ? -9.311 -14.137 -8.940 1.00 79.31 89 LEU A O 1
ATOM 737 N N . LYS A 1 90 ? -8.097 -12.363 -9.600 1.00 72.25 90 LYS A N 1
ATOM 738 C CA . LYS A 1 90 ? -9.155 -11.662 -10.324 1.00 72.25 90 LYS A CA 1
ATOM 739 C C . LYS A 1 90 ? -8.573 -11.100 -11.617 1.00 72.25 90 LYS A C 1
ATOM 741 O O . LYS A 1 90 ? -7.665 -10.278 -11.577 1.00 72.25 90 LYS A O 1
ATOM 746 N N . ASN A 1 91 ? -9.113 -11.561 -12.740 1.00 54.59 91 ASN A N 1
ATOM 747 C CA . ASN A 1 91 ? -8.873 -10.979 -14.053 1.00 54.59 91 ASN A CA 1
ATOM 748 C C . ASN A 1 91 ? -10.084 -10.096 -14.353 1.00 54.59 91 ASN A C 1
ATOM 750 O O . ASN A 1 91 ? -11.198 -10.624 -14.414 1.00 54.59 91 ASN A O 1
ATOM 754 N N . ASP A 1 92 ? -9.883 -8.787 -14.461 1.00 56.91 92 ASP A N 1
ATOM 755 C CA . ASP A 1 92 ? -10.887 -7.911 -15.074 1.00 56.91 92 ASP A CA 1
ATOM 756 C C . ASP A 1 92 ? -10.910 -8.126 -16.599 1.00 56.91 92 ASP A C 1
ATOM 758 O O . ASP A 1 92 ? -9.820 -8.315 -17.194 1.00 56.91 92 ASP A O 1
#

Foldseek 3Di:
DDPDDPPDDVVVLVVVLVVLVVVLVCCVVVVPVHPLVVVLVSLLCCLVCLVCLVVSLVVLVPDDQDDDDPSSVSSVVSSVVSNCSSVVVDDD